Protein AF-A0A5E4DB53-F1 (afdb_monomer)

Sequence (150 aa):
MTNLRSTHPHFVRCLIPNETKTPGVMDHYLVMHQLRCNGVLEGIRICRKGFPSRILYADFKQRYRILNASAIPEGQFIDSKNASEKLLNSIDVDREQFWFGHTKVFFKAGLLGLLEEMRDEKLVTLMTRTQAVCRGYLMRLEFKKMLERR

pLDDT: mean 90.66, std 7.69, range [60.53, 98.12]

Mean predicted aligned error: 7.68 Å

Structure (mmCIF, N/CA/C/O backbone):
data_AF-A0A5E4DB53-F1
#
_entry.id   AF-A0A5E4DB53-F1
#
loop_
_atom_site.group_PDB
_atom_site.id
_atom_site.type_symbol
_atom_site.label_atom_id
_atom_sit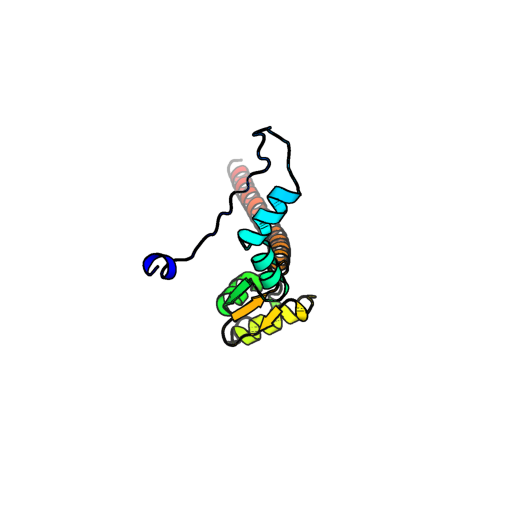e.label_alt_id
_atom_site.label_comp_id
_atom_site.label_asym_id
_atom_site.label_entity_id
_atom_site.label_seq_id
_atom_site.pdbx_PDB_ins_code
_atom_site.Cartn_x
_atom_site.Cartn_y
_atom_site.Cartn_z
_atom_site.occupancy
_atom_site.B_iso_or_equiv
_atom_site.auth_seq_id
_atom_site.auth_comp_id
_atom_site.auth_asym_id
_atom_site.auth_atom_id
_atom_site.pdbx_PDB_model_num
ATOM 1 N N . MET A 1 1 ? 15.717 22.355 -17.439 1.00 66.25 1 MET A N 1
ATOM 2 C CA . MET A 1 1 ? 15.429 21.194 -16.555 1.00 66.25 1 MET A CA 1
ATOM 3 C C . MET A 1 1 ? 15.128 21.575 -15.101 1.00 66.25 1 MET A C 1
ATOM 5 O O . MET A 1 1 ? 14.676 20.716 -14.357 1.00 66.25 1 MET A O 1
ATOM 9 N N . THR A 1 2 ? 15.343 22.824 -14.676 1.00 84.81 2 THR A N 1
ATOM 10 C CA . THR A 1 2 ? 15.190 23.274 -13.279 1.00 84.81 2 THR A CA 1
ATOM 11 C C . THR A 1 2 ? 13.762 23.100 -12.746 1.00 84.81 2 THR A C 1
ATOM 13 O O . THR A 1 2 ? 13.592 22.463 -11.715 1.00 84.81 2 THR A O 1
ATOM 16 N N . ASN A 1 3 ? 12.744 23.523 -13.507 1.00 88.12 3 ASN A N 1
ATOM 17 C CA . ASN A 1 3 ? 11.331 23.383 -13.114 1.00 88.12 3 ASN A CA 1
ATOM 18 C C . ASN A 1 3 ? 10.856 21.924 -13.018 1.00 88.12 3 ASN A C 1
ATOM 20 O O . ASN A 1 3 ? 10.055 21.589 -12.157 1.00 88.12 3 ASN A O 1
ATOM 24 N N . LEU A 1 4 ? 11.352 21.026 -13.877 1.00 88.31 4 LEU A N 1
ATOM 25 C CA . LEU A 1 4 ? 10.980 19.607 -13.800 1.00 88.31 4 LEU A CA 1
ATOM 26 C C . LEU A 1 4 ? 11.575 18.944 -12.552 1.00 88.31 4 LEU A C 1
ATOM 28 O O . LEU A 1 4 ? 10.912 18.139 -11.905 1.00 88.31 4 LEU A O 1
ATOM 32 N N . ARG A 1 5 ? 12.804 19.318 -12.175 1.00 88.25 5 ARG A N 1
ATOM 33 C CA . ARG A 1 5 ? 13.492 18.776 -10.993 1.00 88.25 5 ARG A CA 1
ATOM 34 C C . ARG A 1 5 ? 12.886 19.232 -9.662 1.00 88.25 5 ARG A C 1
ATOM 36 O O . ARG A 1 5 ? 13.123 18.569 -8.660 1.00 88.25 5 ARG A O 1
ATOM 43 N N . SER A 1 6 ? 12.122 20.324 -9.641 1.00 91.19 6 SER A N 1
ATOM 44 C CA . SER A 1 6 ? 11.454 20.835 -8.435 1.00 91.19 6 SER A CA 1
ATOM 45 C C . SER A 1 6 ? 10.052 20.258 -8.206 1.00 91.19 6 SER A C 1
ATOM 47 O O . SER A 1 6 ? 9.373 20.674 -7.273 1.00 91.19 6 SER A O 1
ATOM 49 N N . THR A 1 7 ? 9.594 19.329 -9.049 1.00 91.88 7 THR A N 1
ATOM 50 C CA . THR A 1 7 ? 8.249 18.729 -8.971 1.00 91.88 7 THR A CA 1
ATOM 51 C C . THR A 1 7 ? 8.317 17.228 -8.703 1.00 91.88 7 THR A C 1
ATOM 53 O O . THR A 1 7 ? 9.389 16.627 -8.767 1.00 91.88 7 THR A O 1
ATOM 56 N N . HIS A 1 8 ? 7.169 16.610 -8.411 1.00 82.81 8 HIS A N 1
ATOM 57 C CA . HIS A 1 8 ? 7.031 15.156 -8.407 1.00 82.81 8 HIS A CA 1
ATOM 58 C C . HIS A 1 8 ? 6.652 14.678 -9.822 1.00 82.81 8 HIS A C 1
ATOM 60 O O . HIS A 1 8 ? 5.525 14.925 -10.256 1.00 82.81 8 HIS A O 1
ATOM 66 N N . PRO A 1 9 ? 7.572 14.058 -10.586 1.00 89.75 9 PRO A N 1
ATOM 67 C CA . PRO A 1 9 ? 7.316 13.736 -11.981 1.00 89.75 9 PRO A CA 1
ATOM 68 C C . PRO A 1 9 ? 6.433 12.493 -12.115 1.00 89.75 9 PRO A C 1
ATOM 70 O O . PRO A 1 9 ? 6.706 11.448 -11.526 1.00 89.75 9 PRO A O 1
ATOM 73 N N . HIS A 1 10 ? 5.429 12.588 -12.981 1.00 88.75 10 HIS A N 1
ATOM 74 C CA . HIS A 1 10 ? 4.654 11.448 -13.458 1.00 88.75 10 HIS A CA 1
ATOM 75 C C . HIS A 1 10 ? 5.020 11.175 -14.919 1.00 88.75 10 HIS A C 1
ATOM 77 O O . HIS A 1 10 ? 5.113 12.100 -15.726 1.00 88.75 10 HIS A O 1
ATOM 83 N N . PHE A 1 11 ? 5.250 9.908 -15.266 1.00 89.81 11 PHE A N 1
ATOM 84 C CA . PHE A 1 11 ? 5.700 9.514 -16.601 1.00 89.81 11 PHE A CA 1
ATOM 85 C C . PHE A 1 11 ? 4.595 8.753 -17.332 1.00 89.81 11 PHE A C 1
ATOM 87 O O . PHE A 1 11 ? 4.221 7.659 -16.919 1.00 89.81 11 PHE A O 1
ATOM 94 N N . VAL A 1 12 ? 4.115 9.305 -18.447 1.00 93.88 12 VAL A N 1
ATOM 95 C CA . VAL A 1 12 ? 3.185 8.633 -19.367 1.00 93.88 12 VAL A CA 1
ATOM 96 C C . VAL A 1 12 ? 3.953 8.242 -20.628 1.00 93.88 12 VAL A C 1
ATOM 98 O O . VAL A 1 12 ? 4.653 9.069 -21.215 1.00 93.88 12 VAL A O 1
ATOM 101 N N . ARG A 1 13 ? 3.867 6.969 -21.030 1.00 95.44 13 ARG A N 1
ATOM 102 C CA . ARG A 1 13 ? 4.513 6.436 -22.240 1.00 95.44 13 ARG A CA 1
ATOM 103 C C . ARG A 1 13 ? 3.445 5.942 -23.207 1.00 95.44 13 ARG A C 1
ATOM 105 O O . ARG A 1 13 ? 2.840 4.902 -22.975 1.00 95.44 13 ARG A O 1
ATOM 112 N N . CYS A 1 14 ? 3.223 6.690 -24.280 1.00 95.94 14 CYS A N 1
ATOM 113 C CA . CYS A 1 14 ? 2.337 6.268 -25.359 1.00 95.94 14 CYS A CA 1
ATOM 114 C C . CYS A 1 14 ? 3.024 5.188 -26.209 1.00 95.94 14 CYS A C 1
ATOM 116 O O . CYS A 1 14 ? 4.235 5.260 -26.428 1.00 95.94 14 CYS A O 1
ATOM 118 N N . LEU A 1 15 ? 2.254 4.206 -26.684 1.00 96.31 15 LEU A N 1
ATOM 119 C CA . LEU A 1 15 ? 2.730 3.133 -27.558 1.00 96.31 15 LEU A CA 1
ATOM 120 C C . LEU A 1 15 ? 1.943 3.142 -28.865 1.00 96.31 15 LEU A C 1
ATOM 122 O O . LEU A 1 15 ? 0.717 3.241 -28.858 1.00 96.31 15 LEU A O 1
ATOM 126 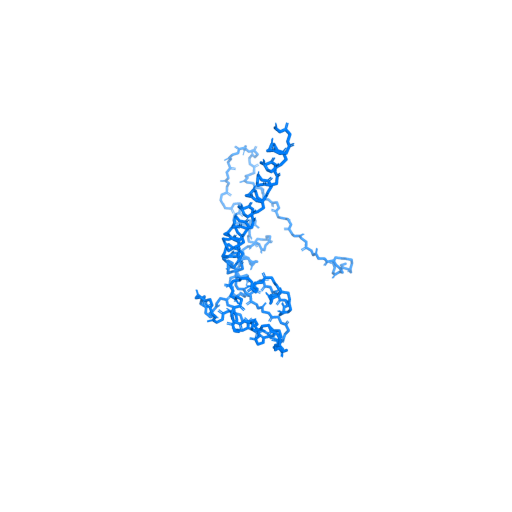N N . ILE A 1 16 ? 2.658 3.006 -29.975 1.00 96.75 16 ILE A N 1
ATOM 127 C CA . ILE A 1 16 ? 2.079 2.803 -31.300 1.00 96.75 16 ILE A CA 1
ATOM 128 C C . ILE A 1 16 ? 1.915 1.290 -31.499 1.00 96.75 16 ILE A C 1
ATOM 130 O O . ILE A 1 16 ? 2.923 0.581 -31.469 1.00 96.75 16 ILE A O 1
ATOM 134 N N . PRO A 1 17 ? 0.685 0.772 -31.670 1.00 97.12 17 PRO A N 1
ATOM 135 C CA . PRO A 1 17 ? 0.458 -0.669 -31.731 1.00 97.12 17 PRO A CA 1
ATOM 136 C C . PRO A 1 17 ? 0.842 -1.274 -33.086 1.00 97.12 17 PRO A C 1
ATOM 138 O O . PRO A 1 17 ? 1.246 -2.427 -33.126 1.00 97.12 17 PRO A O 1
ATOM 141 N N . ASN A 1 18 ? 0.725 -0.528 -34.186 1.00 96.56 18 ASN A N 1
ATOM 142 C CA . ASN A 1 18 ? 1.103 -0.952 -35.537 1.00 96.56 18 ASN A CA 1
ATOM 143 C C . ASN A 1 18 ? 1.299 0.273 -36.449 1.00 96.56 18 ASN A C 1
ATOM 145 O O . ASN A 1 18 ? 0.765 1.348 -36.175 1.00 96.56 18 ASN A O 1
ATOM 149 N N . GLU A 1 19 ? 2.032 0.102 -37.550 1.00 96.69 19 GLU A N 1
ATOM 150 C CA . GLU A 1 19 ? 2.263 1.163 -38.546 1.00 96.69 19 GLU A CA 1
ATOM 151 C C . GLU A 1 19 ? 1.138 1.264 -39.589 1.00 96.69 19 GLU A C 1
ATOM 153 O O . GLU A 1 19 ? 0.959 2.305 -40.220 1.00 96.69 19 GLU A O 1
ATOM 158 N N . THR A 1 20 ? 0.329 0.210 -39.739 1.00 96.38 20 THR A N 1
ATOM 159 C CA . THR A 1 20 ? -0.766 0.139 -40.721 1.00 96.38 20 THR A CA 1
ATOM 160 C C . THR A 1 20 ? -2.021 0.903 -40.294 1.00 96.38 20 THR A C 1
ATOM 162 O O . THR A 1 20 ? -2.991 0.947 -41.046 1.00 96.38 20 THR A O 1
ATOM 165 N N . LYS A 1 21 ? -2.021 1.514 -39.100 1.00 95.19 21 LYS A N 1
ATOM 166 C CA . LYS A 1 21 ? -3.161 2.221 -38.486 1.00 95.19 21 LYS A CA 1
ATOM 167 C C . LYS A 1 21 ? -4.420 1.353 -38.374 1.00 95.19 21 LYS A C 1
ATOM 169 O O . LYS A 1 21 ? -5.538 1.865 -38.385 1.00 95.19 21 LYS A O 1
ATOM 174 N N . THR A 1 22 ? -4.244 0.040 -38.246 1.00 95.44 22 THR A N 1
ATOM 175 C CA . THR A 1 22 ? -5.361 -0.901 -38.135 1.00 95.44 22 THR A CA 1
ATOM 176 C C . THR A 1 22 ? -5.787 -1.016 -36.670 1.00 95.44 22 THR A C 1
ATOM 178 O O . THR A 1 22 ? -4.958 -1.371 -35.826 1.00 95.44 22 THR A O 1
ATOM 181 N N . PRO A 1 23 ? -7.048 -0.720 -36.313 1.00 96.56 23 PRO A N 1
ATOM 182 C CA . PRO A 1 23 ? -7.511 -0.870 -34.937 1.00 96.56 23 PRO A CA 1
ATOM 183 C C . PRO A 1 23 ? -7.476 -2.345 -34.505 1.00 96.56 23 PRO A C 1
ATOM 185 O O . PRO A 1 23 ? -7.736 -3.242 -35.302 1.00 96.56 23 PRO A O 1
ATOM 188 N N . GLY A 1 24 ? -7.140 -2.604 -33.238 1.00 94.62 24 GLY A N 1
ATOM 189 C CA . GLY A 1 24 ? -7.123 -3.956 -32.656 1.00 94.62 24 GLY A CA 1
ATOM 190 C C . GLY A 1 24 ? -5.940 -4.848 -33.058 1.00 94.62 24 GLY A C 1
ATO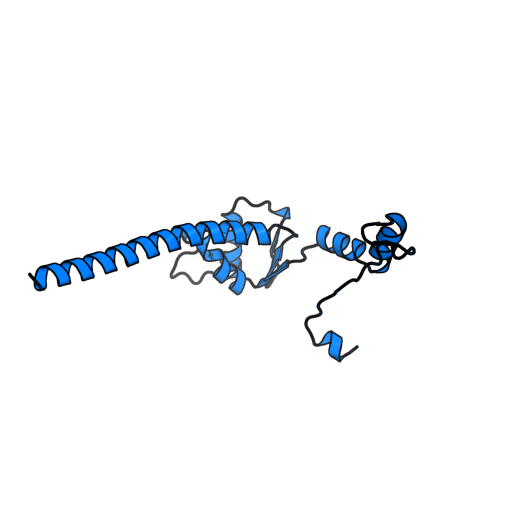M 191 O O . GLY A 1 24 ? -5.781 -5.922 -32.485 1.00 94.62 24 GLY A O 1
ATOM 192 N N . VAL A 1 25 ? -5.086 -4.414 -33.989 1.00 96.06 25 VAL A N 1
ATOM 193 C CA . VAL A 1 25 ? -3.878 -5.151 -34.397 1.00 96.06 25 VAL A CA 1
ATOM 194 C C . VAL A 1 25 ? -2.666 -4.647 -33.615 1.00 96.06 25 VAL A C 1
ATOM 196 O O . VAL A 1 25 ? -2.478 -3.440 -33.472 1.00 96.06 25 VAL A O 1
ATOM 199 N N . MET A 1 26 ? -1.818 -5.557 -33.132 1.00 96.50 26 MET A N 1
ATOM 200 C CA . MET A 1 26 ? -0.583 -5.215 -32.425 1.00 96.50 26 MET A CA 1
ATOM 201 C C . MET A 1 26 ? 0.616 -5.938 -33.039 1.00 96.50 26 MET A C 1
ATOM 203 O O . MET A 1 26 ? 0.653 -7.166 -33.098 1.00 96.50 26 MET A O 1
ATOM 207 N N . ASP A 1 27 ? 1.612 -5.166 -33.461 1.00 97.25 27 ASP A N 1
ATOM 208 C CA . ASP A 1 27 ? 2.915 -5.666 -33.872 1.00 97.25 27 ASP A CA 1
ATOM 209 C C . ASP A 1 27 ? 3.836 -5.778 -32.651 1.00 97.25 27 ASP A C 1
ATOM 211 O O . ASP A 1 27 ? 4.255 -4.791 -32.036 1.00 97.25 27 ASP A O 1
ATOM 215 N N . HIS A 1 28 ? 4.166 -7.020 -32.311 1.00 96.19 28 HIS A N 1
ATOM 216 C CA . HIS A 1 28 ? 4.994 -7.354 -31.163 1.00 96.19 28 HIS A CA 1
ATOM 217 C C . HIS A 1 28 ? 6.411 -6.786 -31.268 1.00 96.19 28 HIS A C 1
ATOM 219 O O . HIS A 1 28 ? 6.948 -6.327 -30.260 1.00 96.19 28 HIS A O 1
ATOM 225 N N . TYR A 1 29 ? 7.034 -6.799 -32.451 1.00 97.00 29 TYR A N 1
ATOM 226 C CA . TYR A 1 29 ? 8.414 -6.334 -32.597 1.00 97.00 29 TYR A CA 1
ATOM 227 C C . TYR A 1 29 ? 8.487 -4.816 -32.428 1.00 97.00 29 TYR A C 1
ATOM 229 O O . TYR A 1 29 ? 9.312 -4.310 -31.659 1.00 97.00 29 TYR A O 1
ATOM 237 N N . LEU A 1 30 ? 7.554 -4.102 -33.063 1.00 96.69 30 LEU A N 1
ATOM 238 C CA . LEU A 1 30 ? 7.414 -2.653 -32.948 1.00 96.69 30 LEU A CA 1
ATOM 239 C C . LEU A 1 30 ? 7.178 -2.214 -31.495 1.00 96.69 30 LEU A C 1
ATOM 241 O O . LEU A 1 30 ? 7.845 -1.302 -30.994 1.00 96.69 30 LEU A O 1
ATOM 245 N N . VAL A 1 31 ? 6.240 -2.857 -30.793 1.00 97.06 31 VAL A N 1
ATOM 246 C CA . VAL A 1 31 ? 5.935 -2.528 -29.392 1.00 97.06 31 VAL A CA 1
ATOM 247 C C . VAL A 1 31 ? 7.111 -2.877 -28.477 1.00 97.06 31 VAL A C 1
ATOM 249 O O . VAL A 1 31 ? 7.479 -2.076 -27.616 1.00 97.06 31 VAL A O 1
ATOM 252 N N . MET A 1 32 ? 7.773 -4.019 -28.681 1.00 96.38 32 MET A N 1
ATOM 253 C CA . MET A 1 32 ? 8.943 -4.403 -27.884 1.00 96.38 32 MET A CA 1
ATOM 254 C C . MET A 1 32 ? 10.121 -3.445 -28.061 1.00 96.38 32 MET A C 1
ATOM 256 O O . MET A 1 32 ? 10.796 -3.119 -27.079 1.00 96.38 32 MET A O 1
ATOM 260 N N . HIS A 1 33 ? 10.362 -2.964 -29.282 1.00 96.69 33 HIS A N 1
ATOM 261 C CA . HIS A 1 33 ? 11.363 -1.934 -29.542 1.00 96.69 33 HIS A CA 1
ATOM 262 C C . HIS A 1 33 ? 11.042 -0.644 -28.767 1.00 96.69 33 HIS A C 1
ATOM 264 O O . HIS A 1 33 ? 11.895 -0.134 -28.037 1.00 96.69 33 HIS A O 1
ATOM 270 N N . GLN A 1 34 ? 9.790 -0.174 -28.817 1.00 96.75 34 GLN A N 1
ATOM 271 C CA . GLN A 1 34 ? 9.348 0.999 -28.051 1.00 96.75 34 GLN A CA 1
ATOM 272 C C . GLN A 1 34 ? 9.531 0.818 -26.540 1.00 96.75 34 GLN A C 1
ATOM 274 O O . GLN A 1 34 ? 10.028 1.722 -25.873 1.00 96.75 34 GLN A O 1
ATOM 279 N N . LEU A 1 35 ? 9.189 -0.346 -25.979 1.00 96.56 35 LEU A N 1
ATOM 280 C CA . LEU A 1 35 ? 9.357 -0.619 -24.545 1.00 96.56 35 LEU A CA 1
ATOM 281 C C . LEU A 1 35 ? 10.828 -0.569 -24.098 1.00 96.56 35 LEU A C 1
ATOM 283 O O . LEU A 1 35 ? 11.115 -0.153 -22.970 1.00 96.56 35 LEU A O 1
ATOM 287 N N . ARG A 1 36 ? 11.762 -0.965 -24.973 1.00 94.69 36 ARG A N 1
ATOM 288 C CA . ARG A 1 36 ? 13.209 -0.847 -24.734 1.00 94.69 36 ARG A CA 1
ATOM 289 C C . ARG A 1 36 ? 13.659 0.611 -24.802 1.00 94.69 36 ARG A C 1
ATOM 291 O O . ARG A 1 36 ? 14.217 1.113 -23.829 1.00 94.69 36 ARG A O 1
ATOM 298 N N . CYS A 1 37 ? 13.369 1.302 -25.904 1.00 95.31 37 CYS A N 1
ATOM 299 C CA . CYS A 1 37 ? 13.830 2.673 -26.145 1.00 95.31 37 CYS A CA 1
ATOM 300 C C . CYS A 1 37 ? 13.201 3.701 -25.194 1.00 95.31 37 CYS A C 1
ATOM 302 O O . CYS A 1 37 ? 13.878 4.625 -24.753 1.00 95.31 37 CYS A O 1
ATOM 304 N N . ASN A 1 38 ? 11.939 3.511 -24.799 1.00 93.88 38 ASN A N 1
ATOM 305 C CA . ASN A 1 38 ? 11.255 4.379 -23.835 1.00 93.88 38 ASN A CA 1
ATOM 306 C C . ASN A 1 38 ? 11.702 4.136 -22.381 1.00 93.88 38 ASN A C 1
ATOM 308 O O . ASN A 1 38 ? 11.192 4.786 -21.462 1.00 93.88 38 ASN A O 1
ATOM 312 N N . GLY A 1 39 ? 12.619 3.186 -22.158 1.00 91.69 39 GLY A N 1
ATOM 313 C CA . GLY A 1 39 ? 13.142 2.832 -20.841 1.00 91.69 39 GLY A CA 1
ATOM 314 C C . GLY A 1 39 ? 12.137 2.104 -19.949 1.00 91.69 39 GLY A C 1
ATOM 315 O O . GLY A 1 39 ? 12.363 2.011 -18.746 1.00 91.69 39 GLY A O 1
ATOM 316 N N . VAL A 1 40 ? 11.033 1.582 -20.500 1.00 93.81 40 VAL A N 1
ATOM 317 C CA . VAL A 1 40 ? 10.006 0.872 -19.717 1.00 93.81 40 VAL A CA 1
ATOM 318 C C . VAL A 1 40 ? 10.577 -0.425 -19.154 1.00 93.81 40 VAL A C 1
ATOM 320 O O . VAL A 1 40 ? 10.466 -0.674 -17.955 1.00 93.81 40 VAL A O 1
ATOM 323 N N . LEU A 1 41 ? 11.256 -1.221 -19.988 1.00 92.38 41 LEU A N 1
ATOM 324 C CA . LEU A 1 41 ? 11.884 -2.465 -19.524 1.00 92.38 41 LEU A CA 1
ATOM 325 C C . LEU A 1 41 ? 13.004 -2.202 -18.515 1.00 92.38 41 LEU A C 1
ATOM 327 O O . LEU A 1 41 ? 13.162 -2.957 -17.558 1.00 92.38 41 LEU A O 1
ATOM 331 N N . GLU A 1 42 ? 13.744 -1.111 -18.696 1.00 91.06 42 GLU A N 1
ATOM 332 C CA . GLU A 1 42 ? 14.807 -0.717 -17.776 1.00 91.06 42 GLU A CA 1
ATOM 333 C C . GLU A 1 42 ? 14.241 -0.240 -16.431 1.00 91.06 42 GLU A C 1
ATOM 335 O O . GLU A 1 42 ? 14.728 -0.644 -15.376 1.00 91.06 42 GLU A O 1
ATOM 340 N N . GLY A 1 43 ? 13.144 0.522 -16.454 1.00 87.81 43 GLY A N 1
ATOM 341 C CA . GLY A 1 43 ? 12.386 0.888 -15.260 1.00 87.81 43 GLY A CA 1
ATOM 342 C C . GLY A 1 43 ? 11.897 -0.344 -14.500 1.00 87.81 43 GLY A C 1
ATOM 343 O O . GLY A 1 43 ? 12.165 -0.472 -13.308 1.00 87.81 43 GLY A O 1
ATOM 344 N N . ILE A 1 44 ? 11.279 -1.306 -15.196 1.00 86.81 44 ILE A N 1
ATOM 345 C CA . ILE A 1 44 ? 10.850 -2.583 -14.600 1.00 86.81 44 ILE A CA 1
ATOM 346 C C . ILE A 1 44 ? 12.047 -3.331 -13.999 1.00 86.81 44 ILE A C 1
ATOM 348 O O . ILE A 1 44 ? 11.973 -3.819 -12.871 1.00 86.81 44 ILE A O 1
ATOM 352 N N . ARG A 1 45 ? 13.171 -3.409 -14.719 1.00 88.81 45 ARG A N 1
ATOM 353 C CA . ARG A 1 45 ? 14.390 -4.084 -14.255 1.00 88.81 45 ARG A CA 1
ATOM 354 C C . ARG A 1 45 ? 14.932 -3.455 -12.970 1.00 88.81 45 ARG A C 1
A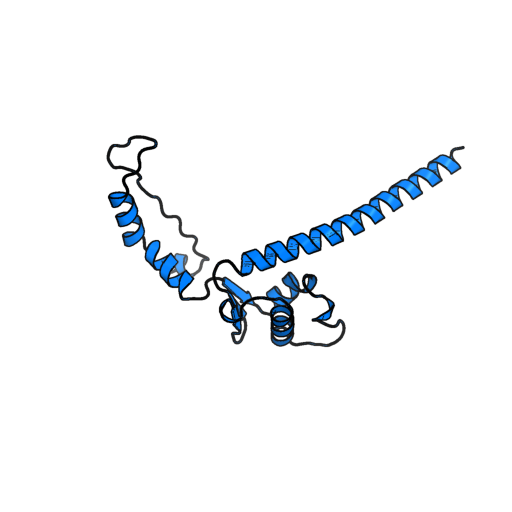TOM 356 O O . ARG A 1 45 ? 15.283 -4.185 -12.043 1.00 88.81 45 ARG A O 1
ATOM 363 N N . ILE A 1 46 ? 15.000 -2.126 -12.905 1.00 87.94 46 ILE A N 1
ATOM 364 C CA . ILE A 1 46 ? 15.449 -1.386 -11.719 1.00 87.94 46 ILE A CA 1
ATOM 365 C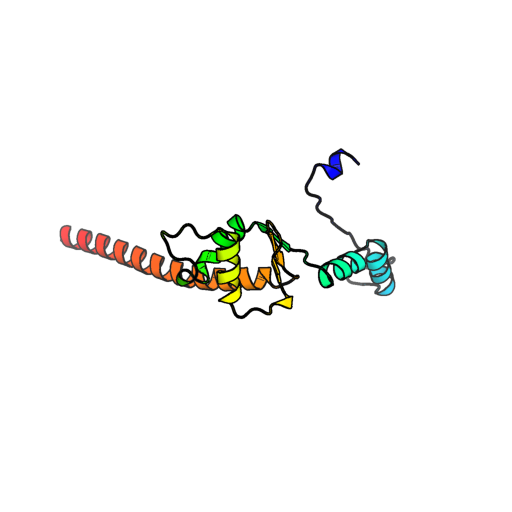 C . ILE A 1 46 ? 14.468 -1.597 -10.561 1.00 87.94 46 ILE A C 1
ATOM 367 O O . ILE A 1 46 ? 14.903 -1.916 -9.456 1.00 87.94 46 ILE A O 1
ATOM 371 N N . CYS A 1 47 ? 13.159 -1.503 -10.807 1.00 85.62 47 CYS A N 1
ATOM 372 C CA . CYS A 1 47 ? 12.133 -1.743 -9.791 1.00 85.62 47 CYS A CA 1
ATOM 373 C C . CYS A 1 47 ? 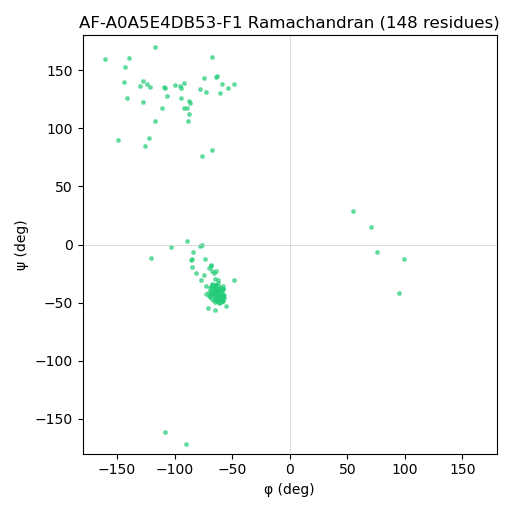12.184 -3.167 -9.221 1.00 85.62 47 CYS A C 1
ATOM 375 O O . CYS A 1 47 ? 11.965 -3.334 -8.026 1.00 85.62 47 CYS A O 1
ATOM 377 N N . ARG A 1 48 ? 12.499 -4.181 -10.041 1.00 81.31 48 ARG A N 1
ATOM 378 C CA . ARG A 1 48 ? 12.635 -5.580 -9.593 1.00 81.31 48 ARG A CA 1
ATOM 379 C C . ARG A 1 48 ? 13.903 -5.838 -8.783 1.00 81.31 48 ARG A C 1
ATOM 381 O O . ARG A 1 48 ? 13.880 -6.673 -7.887 1.00 81.31 48 ARG A O 1
ATOM 388 N N . LYS A 1 49 ? 15.011 -5.170 -9.120 1.00 85.56 49 LYS A N 1
ATOM 389 C CA . LYS A 1 49 ? 16.279 -5.312 -8.382 1.00 85.56 49 LYS A CA 1
ATOM 390 C C . LYS A 1 49 ? 16.330 -4.456 -7.115 1.00 85.56 49 LYS A C 1
ATOM 392 O O . LYS A 1 49 ? 17.105 -4.762 -6.219 1.00 85.56 49 LYS A O 1
ATOM 397 N N . GLY A 1 50 ? 15.562 -3.371 -7.069 1.00 88.31 50 GLY A N 1
ATOM 398 C CA . GLY A 1 50 ? 15.555 -2.419 -5.965 1.00 88.31 50 GLY A CA 1
ATOM 399 C C . GLY A 1 50 ? 14.295 -2.475 -5.105 1.00 88.31 50 GLY A C 1
ATOM 400 O O . GLY A 1 50 ? 13.521 -3.426 -5.132 1.00 88.31 50 GLY A O 1
ATOM 401 N N . PHE A 1 51 ? 14.091 -1.388 -4.361 1.00 90.06 51 PHE A N 1
ATOM 402 C CA . PHE A 1 51 ? 12.931 -1.163 -3.503 1.00 90.06 51 PHE A CA 1
ATOM 403 C C . PHE A 1 51 ? 12.230 0.134 -3.946 1.00 90.06 51 PHE A C 1
ATOM 405 O O . PHE A 1 51 ? 12.647 1.233 -3.543 1.00 90.06 51 PHE A O 1
ATOM 412 N N . PRO A 1 52 ? 11.245 0.049 -4.861 1.00 88.25 52 PRO A N 1
ATOM 413 C CA . PRO A 1 52 ? 10.618 1.227 -5.457 1.00 88.25 52 PRO A CA 1
ATOM 414 C C . PRO A 1 52 ? 9.796 2.034 -4.446 1.00 88.25 52 PRO A C 1
ATOM 416 O O . PRO A 1 52 ? 9.786 3.263 -4.516 1.00 88.25 52 PRO A O 1
ATOM 419 N N . SER A 1 53 ? 9.162 1.364 -3.482 1.00 89.56 53 SER A N 1
ATOM 420 C CA . SER A 1 53 ? 8.293 1.998 -2.490 1.00 89.56 53 SER A CA 1
ATOM 421 C C . SER A 1 53 ? 9.062 2.316 -1.212 1.00 89.56 53 SER A C 1
ATOM 423 O O . SER A 1 53 ? 9.831 1.492 -0.716 1.00 89.56 53 SER A O 1
ATOM 425 N N . ARG A 1 54 ? 8.873 3.528 -0.676 1.00 92.38 54 ARG A N 1
ATOM 426 C CA . ARG A 1 54 ? 9.606 4.034 0.495 1.00 92.38 54 ARG A CA 1
ATOM 427 C C . ARG A 1 54 ? 8.672 4.838 1.383 1.00 92.38 54 ARG A C 1
ATOM 429 O O . ARG A 1 54 ? 8.070 5.794 0.903 1.00 92.38 54 ARG A O 1
ATOM 436 N N . ILE A 1 55 ? 8.588 4.491 2.661 1.00 93.44 55 ILE A N 1
ATOM 437 C CA . ILE A 1 55 ? 7.658 5.122 3.608 1.00 93.44 55 ILE A CA 1
ATOM 438 C C . ILE A 1 55 ? 8.426 5.541 4.861 1.00 93.44 55 ILE A C 1
ATOM 440 O O . ILE A 1 55 ? 9.276 4.797 5.349 1.00 93.44 55 ILE A O 1
ATOM 444 N N . LEU A 1 56 ? 8.166 6.751 5.364 1.00 94.56 56 LEU A N 1
ATOM 445 C CA . LEU A 1 56 ? 8.727 7.216 6.635 1.00 94.56 56 LEU A CA 1
ATOM 446 C C . LEU A 1 56 ? 8.220 6.341 7.785 1.00 94.56 56 LEU A C 1
ATOM 448 O O . LEU A 1 56 ? 7.069 5.914 7.787 1.00 94.56 56 LEU A O 1
ATOM 452 N N . TYR A 1 57 ? 9.055 6.110 8.797 1.00 93.94 57 TYR A N 1
ATOM 453 C CA . TYR A 1 57 ? 8.667 5.265 9.931 1.00 93.94 57 TYR A CA 1
ATOM 454 C C . TYR A 1 57 ? 7.408 5.754 10.660 1.00 93.94 57 TYR A C 1
ATOM 456 O O . TYR A 1 57 ? 6.583 4.940 11.067 1.00 93.94 57 TYR A O 1
ATOM 464 N N . ALA A 1 58 ? 7.243 7.071 10.809 1.00 91.00 58 ALA A N 1
ATOM 465 C CA . ALA A 1 58 ? 6.060 7.652 11.440 1.00 91.00 58 ALA A CA 1
ATOM 466 C C . ALA A 1 58 ? 4.781 7.341 10.642 1.00 91.00 58 ALA A C 1
ATOM 468 O O . ALA A 1 58 ? 3.808 6.846 11.213 1.00 91.00 58 ALA A O 1
ATOM 469 N N . ASP A 1 59 ? 4.821 7.538 9.321 1.00 93.31 59 ASP A N 1
ATOM 470 C CA . ASP A 1 59 ? 3.693 7.272 8.424 1.00 93.31 59 ASP A CA 1
ATOM 471 C C . ASP A 1 59 ? 3.352 5.779 8.388 1.00 93.31 59 ASP A C 1
ATOM 473 O O . ASP A 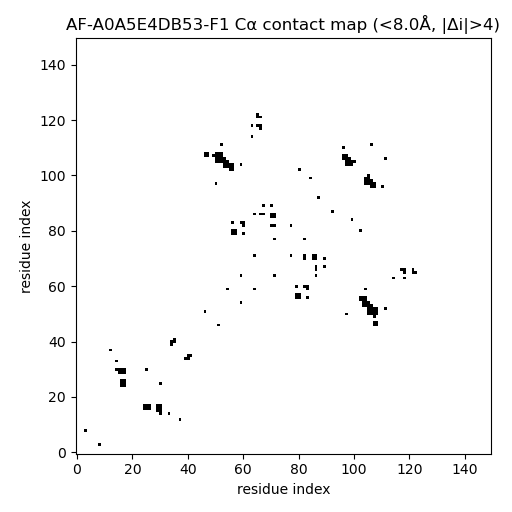1 59 ? 2.183 5.402 8.465 1.00 93.31 59 ASP A O 1
ATOM 477 N N . PHE A 1 60 ? 4.374 4.917 8.324 1.00 93.44 60 PHE A N 1
ATOM 478 C CA . PHE A 1 60 ? 4.196 3.466 8.340 1.00 93.44 60 PHE A CA 1
ATOM 479 C C . PHE A 1 60 ? 3.534 3.010 9.643 1.00 93.44 60 PHE A C 1
ATOM 481 O O . PHE A 1 60 ? 2.514 2.317 9.618 1.00 93.44 60 PHE A O 1
ATOM 488 N N . LYS A 1 61 ? 4.067 3.461 10.787 1.00 90.50 61 LYS A N 1
ATOM 489 C CA . LYS A 1 61 ? 3.498 3.192 12.109 1.00 90.50 61 LYS A CA 1
ATOM 490 C C . LYS A 1 61 ? 2.040 3.633 12.163 1.00 90.50 61 LYS A C 1
ATOM 492 O O . LYS A 1 61 ? 1.189 2.831 12.525 1.00 90.50 61 LYS A O 1
ATOM 497 N N . GLN A 1 62 ? 1.730 4.875 11.795 1.00 89.44 62 GLN A N 1
ATOM 498 C CA . GLN A 1 62 ? 0.364 5.395 11.868 1.00 89.44 62 GLN A CA 1
ATOM 499 C C . GLN A 1 62 ? -0.599 4.617 10.962 1.00 89.44 62 GLN A C 1
ATOM 501 O O . GLN A 1 62 ? -1.712 4.300 11.382 1.00 89.44 62 GLN A O 1
ATOM 506 N N . ARG A 1 63 ? -0.177 4.293 9.736 1.00 92.88 63 ARG A N 1
ATOM 507 C CA . ARG A 1 63 ? -1.034 3.663 8.728 1.00 92.88 63 ARG A CA 1
ATOM 508 C C . ARG A 1 63 ? -1.332 2.195 9.026 1.00 92.88 63 ARG A C 1
ATOM 510 O O . ARG A 1 63 ? -2.482 1.778 8.886 1.00 92.88 63 ARG A O 1
ATOM 517 N N . TYR A 1 64 ? -0.322 1.435 9.449 1.00 92.81 64 TYR A N 1
ATOM 518 C CA . TYR A 1 64 ? -0.411 -0.024 9.580 1.00 92.81 64 TYR A CA 1
ATOM 519 C C . TYR A 1 64 ? -0.577 -0.523 11.011 1.00 92.81 64 TYR A C 1
ATOM 521 O O . TYR A 1 64 ? -0.787 -1.717 11.200 1.00 92.81 64 TYR A O 1
ATOM 529 N N . ARG A 1 65 ? -0.582 0.356 12.023 1.00 89.69 65 ARG A N 1
ATOM 530 C CA . ARG A 1 65 ? -0.821 -0.014 13.434 1.00 89.69 65 ARG A CA 1
ATOM 531 C C . ARG A 1 65 ? -2.049 -0.902 13.647 1.00 89.69 65 ARG A C 1
ATOM 533 O O . ARG A 1 65 ? -2.062 -1.722 14.557 1.00 89.69 65 ARG A O 1
ATOM 540 N N . ILE A 1 66 ? -3.069 -0.752 12.807 1.00 90.50 66 ILE A N 1
ATOM 541 C CA . ILE A 1 66 ? -4.298 -1.544 12.876 1.00 90.50 66 ILE A CA 1
ATOM 542 C C . ILE A 1 66 ? -4.094 -3.037 12.581 1.00 90.50 66 ILE A C 1
ATOM 544 O O . ILE A 1 66 ? -4.877 -3.855 13.062 1.00 90.50 66 ILE A O 1
ATOM 548 N N . LEU A 1 67 ? -3.043 -3.399 11.836 1.00 90.12 67 LEU A N 1
ATOM 549 C CA . LEU A 1 67 ? -2.716 -4.794 11.530 1.00 90.12 67 LEU A CA 1
ATOM 550 C C . LEU A 1 67 ? -2.375 -5.571 12.803 1.00 90.12 67 LEU A C 1
ATOM 552 O O . LEU A 1 67 ? -2.805 -6.711 12.964 1.00 90.12 67 LEU A O 1
ATOM 556 N N . ASN A 1 68 ? -1.671 -4.933 13.741 1.00 85.94 68 ASN A N 1
ATOM 557 C CA . ASN A 1 68 ? -1.362 -5.521 15.036 1.00 85.94 68 ASN A CA 1
ATOM 558 C C . ASN A 1 68 ? -1.255 -4.446 16.128 1.00 85.94 68 ASN A C 1
ATOM 560 O O . ASN A 1 68 ? -0.180 -3.912 16.407 1.00 85.94 68 ASN A O 1
ATOM 564 N N . ALA A 1 69 ? -2.385 -4.147 16.775 1.00 78.06 69 ALA A N 1
ATOM 565 C CA . ALA A 1 69 ? -2.442 -3.161 17.853 1.00 78.06 69 ALA A CA 1
ATOM 566 C C . ALA A 1 69 ? -1.624 -3.582 19.089 1.00 78.06 69 ALA A C 1
ATOM 568 O O . ALA A 1 69 ? -1.085 -2.726 19.786 1.00 78.06 69 ALA A O 1
ATOM 569 N N . SER A 1 70 ? -1.486 -4.888 19.339 1.00 75.88 70 SER A N 1
ATOM 570 C CA . SER A 1 70 ? -0.755 -5.433 20.490 1.00 75.88 70 SER A CA 1
ATOM 571 C C . SER A 1 70 ? 0.764 -5.316 20.343 1.00 75.88 70 SER A C 1
ATOM 573 O O . SER A 1 70 ? 1.468 -5.213 21.345 1.00 75.88 70 SER A O 1
ATOM 575 N N . ALA A 1 71 ? 1.279 -5.283 19.110 1.00 73.12 71 ALA A N 1
ATOM 576 C CA . ALA A 1 71 ? 2.709 -5.105 18.848 1.00 73.12 71 ALA A CA 1
ATOM 577 C C . ALA A 1 71 ? 3.225 -3.700 19.220 1.00 73.12 71 ALA A C 1
ATOM 579 O O . ALA A 1 71 ? 4.434 -3.509 19.383 1.00 73.12 71 ALA A O 1
ATOM 580 N N . ILE A 1 72 ? 2.327 -2.717 19.369 1.00 72.31 72 ILE A N 1
ATOM 581 C CA . ILE A 1 72 ? 2.654 -1.327 19.711 1.00 72.31 72 ILE A CA 1
ATOM 582 C C . ILE A 1 72 ? 1.841 -0.916 20.956 1.00 72.31 72 ILE A C 1
ATOM 584 O O . ILE A 1 72 ? 0.767 -0.323 20.807 1.00 72.31 72 ILE A O 1
ATOM 588 N N . PRO A 1 73 ? 2.342 -1.216 22.173 1.00 67.19 73 PRO A N 1
ATOM 589 C CA . PRO A 1 73 ? 1.700 -0.841 23.432 1.00 67.19 73 PRO A CA 1
ATOM 590 C C . PRO A 1 73 ? 1.393 0.659 23.514 1.00 67.19 73 PRO A C 1
ATOM 592 O O . PRO A 1 73 ? 2.244 1.497 23.206 1.00 67.19 73 PRO A O 1
ATOM 595 N N . GLU A 1 74 ? 0.184 1.004 23.957 1.00 60.53 74 GLU A N 1
ATOM 596 C CA . GLU A 1 74 ? -0.195 2.390 24.249 1.00 60.53 74 GLU A CA 1
ATOM 597 C C . GLU A 1 74 ? 0.485 2.865 25.540 1.00 60.53 74 GLU A C 1
ATOM 599 O O . GLU A 1 74 ? 0.471 2.164 26.546 1.00 60.53 74 GLU A O 1
ATOM 604 N N . GLY A 1 75 ? 1.110 4.047 25.508 1.00 61.91 75 GLY A N 1
ATOM 605 C CA . GLY A 1 75 ? 1.729 4.678 26.683 1.00 61.91 75 GLY A CA 1
ATOM 606 C C . GLY A 1 75 ? 3.247 4.516 26.813 1.00 61.91 75 GLY A C 1
ATOM 607 O O . GLY A 1 75 ? 3.864 5.258 27.572 1.00 61.91 75 GLY A O 1
ATOM 608 N N . GLN A 1 76 ? 3.884 3.633 26.036 1.00 63.97 76 GLN A N 1
ATOM 609 C CA . GLN A 1 76 ? 5.345 3.619 25.906 1.00 63.97 76 GLN A CA 1
ATOM 610 C C . GLN A 1 76 ? 5.769 4.445 24.687 1.00 63.97 76 GLN A C 1
ATOM 612 O O . GLN A 1 76 ? 5.318 4.194 23.566 1.00 63.97 76 GLN A O 1
ATOM 617 N N . PHE A 1 77 ? 6.663 5.418 24.886 1.00 66.38 77 PHE A N 1
ATOM 618 C CA . PHE A 1 77 ? 7.348 6.113 23.792 1.00 66.38 77 PHE A CA 1
ATOM 619 C C . PHE A 1 77 ? 8.293 5.133 23.086 1.00 66.38 77 PHE A C 1
ATOM 621 O O . PHE A 1 77 ? 9.489 5.068 23.353 1.00 66.38 77 PHE A O 1
ATOM 628 N N . ILE A 1 78 ? 7.732 4.320 22.195 1.00 73.75 78 ILE A N 1
ATOM 629 C CA . ILE A 1 78 ? 8.501 3.451 21.313 1.00 73.75 78 ILE A CA 1
ATOM 630 C C . ILE A 1 78 ? 8.851 4.263 20.073 1.00 73.75 78 ILE A C 1
ATOM 632 O O . ILE A 1 78 ? 7.956 4.772 19.380 1.00 73.75 78 ILE A O 1
ATOM 636 N N . ASP A 1 79 ? 10.154 4.341 19.804 1.00 85.31 79 ASP A N 1
ATOM 637 C CA . ASP A 1 79 ? 10.695 4.921 18.582 1.00 85.31 79 ASP A CA 1
ATOM 638 C C . ASP A 1 79 ? 9.967 4.363 17.348 1.00 85.31 79 ASP A C 1
ATOM 640 O O . ASP A 1 79 ? 9.652 3.172 17.262 1.00 85.31 79 ASP A O 1
ATOM 644 N N . SER A 1 80 ? 9.665 5.237 16.390 1.00 86.75 80 SER A N 1
ATOM 645 C CA . SER A 1 80 ? 8.855 4.876 15.225 1.00 86.75 80 SER A CA 1
ATOM 646 C C . SER A 1 80 ? 9.524 3.791 14.386 1.00 86.75 80 SER A C 1
ATOM 648 O O . SER A 1 80 ? 8.825 2.955 13.810 1.00 86.75 80 SER A O 1
ATOM 650 N N . LYS A 1 81 ? 10.863 3.757 14.366 1.00 89.69 81 LYS A N 1
ATOM 651 C CA . LYS A 1 81 ? 11.624 2.685 13.726 1.00 89.69 81 LYS A CA 1
ATOM 652 C C . LYS A 1 81 ? 11.399 1.348 14.427 1.00 89.69 81 LYS A C 1
ATOM 654 O O . LYS A 1 81 ? 10.885 0.427 13.802 1.00 89.69 81 LYS A O 1
ATOM 659 N N . ASN A 1 82 ? 11.663 1.275 15.731 1.00 88.88 82 ASN A N 1
ATOM 660 C CA . ASN A 1 82 ? 11.463 0.055 16.523 1.00 88.88 82 ASN A CA 1
ATOM 661 C C . ASN A 1 82 ? 10.012 -0.453 16.470 1.00 88.88 82 ASN A C 1
ATOM 663 O O . ASN A 1 82 ? 9.773 -1.657 16.409 1.00 88.88 82 ASN A O 1
ATOM 667 N N . ALA A 1 83 ? 9.029 0.454 16.474 1.00 88.56 83 ALA A N 1
ATOM 668 C CA . ALA A 1 83 ? 7.620 0.097 16.325 1.00 88.56 83 ALA A CA 1
ATOM 669 C C . ALA A 1 83 ? 7.324 -0.511 14.943 1.00 88.56 83 ALA A C 1
ATOM 671 O O . ALA A 1 83 ? 6.612 -1.508 14.854 1.00 88.56 83 ALA A O 1
ATOM 672 N N . SER A 1 84 ? 7.890 0.065 13.880 1.00 90.75 84 SER A N 1
ATOM 673 C CA . SER A 1 84 ? 7.734 -0.440 12.511 1.00 90.75 84 SER A CA 1
ATOM 674 C C . SER A 1 84 ? 8.407 -1.800 12.322 1.00 90.75 84 SER A C 1
ATOM 676 O O . SER A 1 84 ? 7.831 -2.677 11.686 1.00 90.75 84 SER A O 1
ATOM 678 N N . GLU A 1 85 ? 9.587 -2.001 12.918 1.00 90.62 85 GLU A N 1
ATOM 679 C CA . GLU A 1 85 ? 10.296 -3.286 12.914 1.00 90.62 85 GLU A CA 1
ATOM 680 C C . GLU A 1 85 ? 9.498 -4.370 13.641 1.00 90.62 85 GLU A C 1
ATOM 682 O O . GLU A 1 85 ? 9.281 -5.448 13.093 1.00 90.62 85 GLU A O 1
ATOM 687 N N . LYS A 1 86 ? 8.998 -4.083 14.850 1.00 89.44 86 LYS A N 1
ATOM 688 C CA . LYS A 1 86 ? 8.138 -5.014 15.598 1.00 89.44 86 LYS A CA 1
ATOM 689 C C . LYS A 1 86 ? 6.869 -5.367 14.829 1.00 89.44 86 LYS A C 1
ATOM 691 O O . LYS A 1 86 ? 6.474 -6.528 14.817 1.00 89.44 86 LYS A O 1
ATOM 696 N N . LEU A 1 87 ? 6.247 -4.380 14.185 1.00 90.56 87 LEU A N 1
ATOM 697 C CA . LEU A 1 87 ? 5.029 -4.586 13.410 1.00 90.56 87 LEU A CA 1
ATOM 698 C C . LEU A 1 87 ? 5.285 -5.484 12.198 1.00 90.56 87 LEU A C 1
ATOM 700 O O . LEU A 1 87 ? 4.576 -6.473 12.040 1.00 90.56 87 LEU A O 1
ATOM 704 N N . LEU A 1 88 ? 6.314 -5.198 11.392 1.00 90.81 88 LEU A N 1
ATOM 705 C CA . LEU A 1 88 ? 6.660 -6.025 10.229 1.00 90.81 88 LEU A CA 1
ATOM 706 C C . LEU A 1 88 ? 7.093 -7.435 10.628 1.00 90.81 88 LEU A C 1
ATOM 708 O O . LEU A 1 88 ? 6.672 -8.384 9.987 1.00 90.81 88 LEU A O 1
ATOM 712 N N . ASN A 1 89 ? 7.847 -7.588 11.719 1.00 88.69 89 ASN A N 1
ATOM 713 C CA . ASN A 1 89 ? 8.227 -8.907 12.236 1.00 88.69 89 ASN A CA 1
ATOM 714 C C . ASN A 1 89 ? 7.043 -9.704 12.809 1.00 88.69 89 ASN A C 1
ATOM 716 O O . ASN A 1 89 ? 7.168 -10.909 13.005 1.00 88.69 89 ASN A O 1
ATOM 720 N N . SER A 1 90 ? 5.924 -9.045 13.123 1.00 88.69 90 SER A N 1
ATOM 721 C CA . SER A 1 90 ? 4.700 -9.717 13.577 1.00 88.69 90 SER A CA 1
ATOM 722 C C . SER A 1 90 ? 3.811 -10.202 12.431 1.00 88.69 90 SER A C 1
ATOM 724 O O . SER A 1 90 ? 2.864 -10.946 12.674 1.00 88.69 90 SER A O 1
ATOM 726 N N . ILE A 1 91 ? 4.095 -9.758 11.206 1.00 88.19 91 ILE A N 1
ATOM 727 C CA . ILE A 1 91 ? 3.396 -10.166 9.992 1.00 88.19 91 ILE A CA 1
ATOM 728 C C . ILE A 1 91 ? 4.263 -11.223 9.306 1.00 88.19 91 ILE A C 1
ATOM 730 O O . ILE A 1 91 ? 5.480 -11.073 9.227 1.00 88.19 91 ILE A O 1
ATOM 734 N N . ASP A 1 92 ? 3.639 -12.286 8.807 1.00 86.00 92 ASP A N 1
ATOM 735 C CA . ASP A 1 92 ? 4.332 -13.345 8.073 1.00 86.00 92 ASP A CA 1
ATOM 736 C C . ASP A 1 92 ? 4.667 -12.884 6.646 1.00 86.00 92 ASP A C 1
ATOM 738 O O . ASP A 1 92 ? 3.975 -13.187 5.675 1.00 86.00 92 ASP A O 1
ATOM 742 N N . VAL A 1 93 ? 5.694 -12.041 6.536 1.00 87.50 93 VAL A N 1
ATOM 743 C CA . VAL A 1 93 ? 6.224 -11.524 5.271 1.00 87.50 93 VAL A CA 1
ATOM 744 C C . VAL A 1 93 ? 7.708 -11.831 5.162 1.00 87.50 93 VAL A C 1
ATOM 746 O O . VAL A 1 93 ? 8.477 -11.675 6.112 1.00 87.50 93 VAL A O 1
ATOM 749 N N . ASP A 1 94 ? 8.121 -12.239 3.967 1.00 89.31 94 ASP A N 1
ATOM 750 C CA . ASP A 1 94 ? 9.515 -12.545 3.672 1.00 89.31 94 ASP A CA 1
ATOM 751 C C . ASP A 1 94 ? 10.417 -11.313 3.884 1.00 89.31 94 ASP A C 1
ATOM 753 O O . ASP A 1 94 ? 10.153 -10.212 3.384 1.00 89.31 94 ASP A O 1
ATOM 757 N N . ARG A 1 95 ? 11.517 -11.512 4.620 1.00 86.81 95 ARG A N 1
ATOM 758 C CA . ARG A 1 95 ? 12.493 -10.468 4.958 1.00 86.81 95 ARG A CA 1
ATOM 759 C C . ARG A 1 95 ? 13.202 -9.906 3.733 1.00 86.81 95 ARG A C 1
ATOM 761 O O . ARG A 1 95 ? 13.669 -8.775 3.789 1.00 86.81 95 ARG A O 1
ATOM 768 N N . GLU A 1 96 ? 13.265 -10.634 2.619 1.00 88.81 96 GLU A N 1
ATOM 769 C CA . GLU A 1 96 ? 13.851 -10.099 1.385 1.00 88.81 96 GLU A CA 1
ATOM 770 C C . GLU A 1 96 ? 12.960 -9.062 0.683 1.00 88.81 96 GLU A C 1
ATOM 772 O O . GLU A 1 96 ? 13.410 -8.387 -0.253 1.00 88.81 96 GLU A O 1
ATOM 777 N N . GLN A 1 97 ? 11.690 -8.945 1.080 1.00 89.62 97 GLN A N 1
ATOM 778 C CA . GLN A 1 97 ? 10.719 -8.045 0.455 1.00 89.62 97 GLN A CA 1
ATOM 779 C C . GLN A 1 97 ? 10.771 -6.622 1.015 1.00 89.62 97 GLN A C 1
ATOM 781 O O . GLN A 1 97 ? 10.228 -5.701 0.398 1.00 89.62 97 GLN A O 1
ATOM 786 N N . PHE A 1 98 ? 11.446 -6.407 2.144 1.00 92.62 98 PHE A N 1
ATOM 787 C CA . PHE A 1 98 ? 11.595 -5.090 2.748 1.00 92.62 98 PHE A CA 1
ATOM 788 C C . PHE A 1 98 ? 13.002 -4.860 3.298 1.00 92.62 98 PHE A C 1
ATOM 790 O O . PHE A 1 98 ? 13.769 -5.786 3.531 1.00 92.62 98 PHE A O 1
ATOM 797 N N . TRP A 1 99 ? 13.357 -3.594 3.498 1.00 92.81 99 TRP A N 1
ATOM 798 C CA . TRP A 1 99 ? 14.625 -3.208 4.103 1.00 92.81 99 TRP A CA 1
ATOM 799 C C . TRP A 1 99 ? 14.459 -1.974 4.988 1.00 92.81 99 TRP A C 1
ATOM 801 O O . TRP A 1 99 ? 13.760 -1.021 4.633 1.00 92.81 99 TRP A O 1
ATOM 811 N N . PHE A 1 100 ? 15.132 -1.963 6.135 1.00 93.88 100 PHE A N 1
ATOM 812 C CA . PHE A 1 100 ? 15.107 -0.841 7.069 1.00 93.88 100 PHE A CA 1
ATOM 813 C C . PHE A 1 100 ? 16.248 0.131 6.773 1.00 93.88 100 PHE A C 1
ATOM 815 O O . PHE A 1 100 ? 17.425 -0.210 6.871 1.00 93.88 100 PHE A O 1
ATOM 822 N N . GLY A 1 101 ? 15.907 1.366 6.409 1.00 93.12 101 GLY A N 1
ATOM 823 C CA . GLY A 1 101 ? 16.871 2.457 6.307 1.00 93.12 101 GLY A CA 1
ATOM 824 C C . GL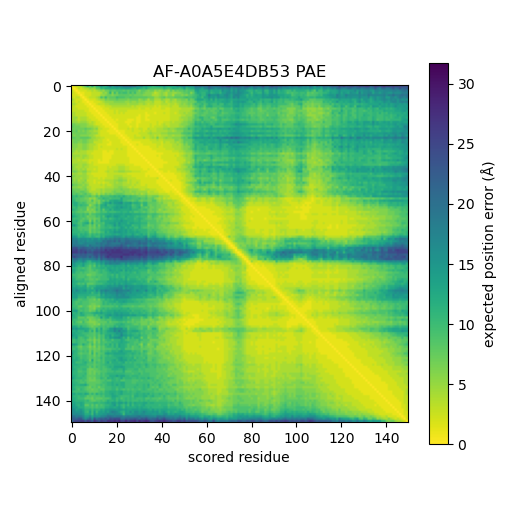Y A 1 101 ? 17.020 3.229 7.617 1.00 93.12 101 GLY A C 1
ATOM 825 O O . GLY A 1 101 ? 16.444 2.885 8.651 1.00 93.12 101 GLY A O 1
ATOM 826 N N . HIS A 1 102 ? 17.752 4.341 7.567 1.00 91.50 102 HIS A N 1
ATOM 827 C CA . HIS A 1 102 ? 17.900 5.228 8.726 1.00 91.50 102 HIS A CA 1
ATOM 828 C C . HIS A 1 102 ? 16.589 5.931 9.100 1.00 91.50 102 HIS A C 1
ATOM 830 O O . HIS A 1 102 ? 16.242 5.987 10.272 1.00 91.50 102 HIS A O 1
ATOM 836 N N . THR A 1 103 ? 15.838 6.425 8.111 1.00 91.81 103 THR A N 1
ATOM 837 C CA . THR A 1 103 ? 14.624 7.239 8.332 1.00 91.81 103 THR A CA 1
ATOM 838 C C . THR A 1 103 ? 13.349 6.645 7.731 1.00 91.81 103 THR A C 1
ATOM 840 O O . THR A 1 103 ? 12.252 7.136 8.001 1.00 91.81 103 THR A O 1
ATOM 843 N N . LYS A 1 104 ? 13.475 5.610 6.891 1.00 94.88 104 LYS A N 1
ATOM 844 C CA . LYS A 1 104 ? 12.387 5.058 6.072 1.00 94.88 104 LYS A CA 1
ATOM 845 C C . LYS A 1 104 ? 12.486 3.541 5.973 1.00 94.88 104 LYS A C 1
ATOM 847 O O . LYS A 1 104 ? 13.593 3.004 5.994 1.00 94.88 104 LYS A O 1
ATOM 852 N N . VAL A 1 105 ? 11.345 2.891 5.767 1.00 94.56 105 VAL A N 1
ATOM 853 C CA . VAL A 1 105 ? 11.256 1.497 5.318 1.00 94.56 105 VAL A CA 1
ATOM 854 C C . VAL A 1 105 ? 11.175 1.467 3.796 1.00 94.56 105 VAL A C 1
ATOM 856 O O . VAL A 1 105 ? 10.494 2.292 3.182 1.00 94.56 105 VAL A O 1
ATOM 859 N N . PHE A 1 106 ? 11.879 0.519 3.196 1.00 94.25 106 PHE A N 1
ATOM 860 C CA . PHE A 1 106 ? 11.938 0.261 1.766 1.00 94.25 106 PHE A CA 1
ATOM 861 C C . PHE A 1 106 ? 11.203 -1.043 1.468 1.00 94.25 106 PHE A C 1
ATOM 863 O O . PHE A 1 106 ? 11.414 -2.025 2.169 1.00 94.25 106 PHE A O 1
ATOM 870 N N . PHE A 1 107 ? 10.374 -1.069 0.428 1.00 93.19 107 PHE A N 1
ATOM 871 C CA . PHE A 1 107 ? 9.583 -2.240 0.045 1.00 93.19 107 PHE A CA 1
ATOM 872 C C . PHE A 1 107 ? 9.803 -2.585 -1.427 1.00 93.19 107 PHE A C 1
ATOM 874 O O . PHE A 1 107 ? 9.888 -1.692 -2.280 1.00 93.19 107 PHE A O 1
ATOM 881 N N . LYS A 1 108 ? 9.884 -3.884 -1.724 1.00 91.56 108 LYS A N 1
ATOM 882 C CA . LYS A 1 108 ? 9.806 -4.408 -3.088 1.00 91.56 108 LYS A CA 1
ATOM 883 C C . LYS A 1 108 ? 8.402 -4.183 -3.653 1.00 91.56 108 LYS A C 1
ATOM 885 O O . LYS A 1 108 ? 7.440 -3.916 -2.928 1.00 91.56 108 LYS A O 1
ATOM 890 N N . ALA A 1 109 ? 8.294 -4.252 -4.977 1.00 87.19 109 ALA A N 1
ATOM 891 C CA . ALA A 1 109 ? 7.006 -4.153 -5.652 1.00 87.19 109 ALA A CA 1
ATOM 892 C C . ALA A 1 109 ? 6.057 -5.268 -5.171 1.00 87.19 109 ALA A C 1
ATOM 894 O O . ALA A 1 109 ? 6.476 -6.410 -5.019 1.00 87.19 109 ALA A O 1
ATOM 895 N N . GLY A 1 110 ? 4.786 -4.932 -4.945 1.00 86.31 110 GLY A N 1
ATOM 896 C CA . GLY A 1 110 ? 3.748 -5.881 -4.524 1.00 86.31 110 GLY A CA 1
ATOM 897 C C . GLY A 1 110 ? 3.523 -5.954 -3.011 1.00 86.31 110 GLY A C 1
ATOM 898 O O . GLY A 1 110 ? 2.371 -5.919 -2.592 1.00 86.31 110 GLY A O 1
ATOM 899 N N . LEU A 1 111 ? 4.577 -5.938 -2.182 1.00 90.94 111 LEU A N 1
ATOM 900 C CA . LEU A 1 111 ? 4.426 -6.084 -0.722 1.00 90.94 111 LEU A CA 1
ATOM 901 C C . LEU A 1 111 ? 3.541 -4.992 -0.099 1.00 90.94 111 LEU A C 1
ATOM 903 O O . LEU A 1 111 ? 2.729 -5.269 0.777 1.00 90.94 111 LEU A O 1
ATOM 907 N N . LEU A 1 112 ? 3.662 -3.748 -0.570 1.00 91.12 112 LEU A N 1
ATOM 908 C CA . LEU A 1 112 ? 2.825 -2.661 -0.059 1.00 91.12 112 LEU A CA 1
ATOM 909 C C . LEU A 1 112 ? 1.335 -2.876 -0.374 1.00 91.12 112 LEU A C 1
ATOM 911 O O . LEU A 1 112 ? 0.495 -2.525 0.443 1.00 91.12 112 LEU A O 1
ATOM 915 N N . GLY A 1 113 ? 1.021 -3.472 -1.529 1.00 92.25 113 GLY A N 1
ATOM 916 C CA . GLY A 1 113 ? -0.351 -3.824 -1.897 1.00 92.25 113 GLY A CA 1
ATOM 917 C C . GLY A 1 113 ? -0.929 -4.874 -0.953 1.00 92.25 113 GLY A C 1
ATOM 918 O O . GLY A 1 113 ? -2.005 -4.662 -0.410 1.00 92.25 113 GLY A O 1
ATOM 919 N N . LEU A 1 114 ? -0.156 -5.922 -0.650 1.00 92.19 114 LEU A N 1
ATOM 920 C CA . LEU A 1 114 ? -0.547 -6.945 0.326 1.00 92.19 114 LEU A CA 1
ATOM 921 C C . LEU A 1 114 ? -0.839 -6.338 1.710 1.00 92.19 114 LEU A C 1
ATOM 923 O O . LEU A 1 114 ? -1.837 -6.673 2.342 1.00 92.19 114 LEU A O 1
ATOM 927 N N . LEU A 1 115 ? 0.001 -5.408 2.178 1.00 93.69 115 LEU A N 1
ATOM 928 C CA . LEU A 1 115 ? -0.223 -4.726 3.458 1.00 93.69 115 LEU A CA 1
ATOM 929 C C . LEU A 1 115 ? -1.493 -3.858 3.455 1.00 93.69 115 LEU A C 1
ATOM 931 O O . LEU A 1 115 ? -2.154 -3.751 4.490 1.00 93.69 115 LEU A O 1
ATOM 935 N N . GLU A 1 116 ? -1.834 -3.228 2.327 1.00 94.81 116 GLU A N 1
ATOM 936 C CA . GLU A 1 116 ? -3.095 -2.492 2.177 1.00 94.81 116 GLU A CA 1
ATOM 937 C C . GLU A 1 116 ? -4.304 -3.434 2.173 1.00 94.81 116 GLU A C 1
ATOM 939 O O . GLU A 1 116 ? -5.271 -3.157 2.876 1.00 94.81 116 GLU A O 1
ATOM 944 N N . GLU A 1 117 ? -4.231 -4.571 1.480 1.00 94.44 117 GLU A N 1
ATOM 945 C CA . GLU A 1 117 ? -5.304 -5.575 1.460 1.00 94.44 117 GLU A CA 1
ATOM 946 C C . GLU A 1 117 ? -5.588 -6.120 2.869 1.00 94.44 117 GLU A C 1
ATOM 948 O O . GLU A 1 117 ? -6.721 -6.049 3.349 1.00 94.44 117 GLU A O 1
ATOM 953 N N . MET A 1 118 ? -4.548 -6.542 3.601 1.00 93.12 118 MET A N 1
ATOM 954 C CA . MET A 1 118 ? -4.680 -6.992 4.997 1.00 93.12 118 MET A CA 1
ATOM 955 C C . MET A 1 118 ? -5.287 -5.909 5.902 1.00 93.12 118 MET A C 1
ATOM 957 O O . MET A 1 118 ? -6.035 -6.188 6.847 1.00 93.12 118 MET A O 1
ATOM 961 N N . ARG A 1 119 ? -4.946 -4.642 5.640 1.00 94.81 119 ARG A N 1
ATOM 962 C CA . ARG A 1 119 ? -5.465 -3.498 6.392 1.00 94.81 119 ARG A CA 1
ATOM 963 C C . ARG A 1 119 ? -6.948 -3.294 6.104 1.00 94.81 119 ARG A C 1
ATOM 965 O O . ARG A 1 119 ? -7.712 -3.066 7.046 1.00 94.81 119 ARG A O 1
ATOM 972 N N . ASP A 1 120 ? -7.347 -3.377 4.844 1.00 95.56 120 ASP A N 1
ATOM 973 C CA . ASP A 1 120 ? -8.731 -3.195 4.423 1.00 95.56 120 ASP A CA 1
ATOM 974 C C . ASP A 1 120 ? -9.634 -4.298 4.986 1.00 95.56 120 ASP A C 1
ATOM 976 O O . ASP A 1 120 ? -10.685 -3.987 5.547 1.00 95.56 120 ASP A O 1
ATOM 980 N N . GLU A 1 121 ? -9.193 -5.557 5.000 1.00 94.75 121 GLU A N 1
ATOM 981 C CA . GLU A 1 121 ? -9.924 -6.659 5.649 1.00 94.75 121 GLU A CA 1
ATOM 982 C C . GLU A 1 121 ? -10.178 -6.398 7.144 1.00 94.75 121 GLU A C 1
ATOM 984 O O . GLU A 1 121 ? -11.289 -6.587 7.672 1.00 94.75 121 GLU A O 1
ATOM 989 N N . LYS A 1 122 ? -9.151 -5.905 7.849 1.00 92.38 122 LYS A N 1
ATOM 990 C CA . LYS A 1 122 ? -9.266 -5.575 9.273 1.00 92.38 122 LYS A CA 1
ATOM 991 C C . LYS A 1 122 ? -10.224 -4.410 9.501 1.00 92.38 122 LYS A C 1
ATOM 993 O O . LYS A 1 122 ? -11.048 -4.462 10.420 1.00 92.38 122 LYS A O 1
ATOM 998 N N . LEU A 1 123 ? -10.137 -3.378 8.663 1.00 94.19 123 LEU A N 1
ATOM 999 C CA . LEU A 1 123 ? -11.029 -2.224 8.709 1.00 94.19 123 LEU A CA 1
ATOM 1000 C C . LEU A 1 123 ? -12.474 -2.617 8.438 1.00 94.19 123 LEU A C 1
ATOM 1002 O O . LEU A 1 123 ? -13.346 -2.196 9.192 1.00 94.19 123 LEU A O 1
ATOM 1006 N N . VAL A 1 124 ? -12.736 -3.451 7.431 1.00 96.62 124 VAL A N 1
ATOM 1007 C CA . VAL A 1 124 ? -14.085 -3.938 7.110 1.00 96.62 124 VAL A CA 1
ATOM 1008 C C . VAL A 1 124 ? -14.695 -4.646 8.316 1.00 96.62 124 VAL A C 1
ATOM 1010 O O . VAL A 1 124 ? -15.828 -4.346 8.700 1.00 96.62 124 VAL A O 1
ATOM 1013 N N . THR A 1 125 ? -13.936 -5.518 8.981 1.00 95.12 125 THR A N 1
ATOM 1014 C CA . THR A 1 125 ? -14.411 -6.231 10.176 1.00 95.12 125 THR A CA 1
ATOM 1015 C C . THR A 1 125 ? -14.767 -5.267 11.313 1.00 95.12 125 THR A C 1
ATOM 1017 O O . THR A 1 125 ? -15.827 -5.386 11.935 1.00 95.12 125 THR A O 1
ATOM 1020 N N . LEU A 1 126 ? -13.898 -4.291 11.589 1.00 94.12 126 LEU A N 1
ATOM 1021 C CA . LEU A 1 126 ? -14.106 -3.310 12.657 1.00 94.12 126 LEU A CA 1
ATOM 1022 C C . LEU A 1 126 ? -15.265 -2.361 12.343 1.00 94.12 126 LEU A C 1
ATOM 1024 O O . LEU A 1 126 ? -16.137 -2.158 13.186 1.00 94.12 126 LEU A O 1
ATOM 1028 N N . MET A 1 127 ? -15.321 -1.837 11.120 1.00 96.19 127 MET A N 1
ATOM 1029 C CA . MET A 1 127 ? -16.390 -0.950 10.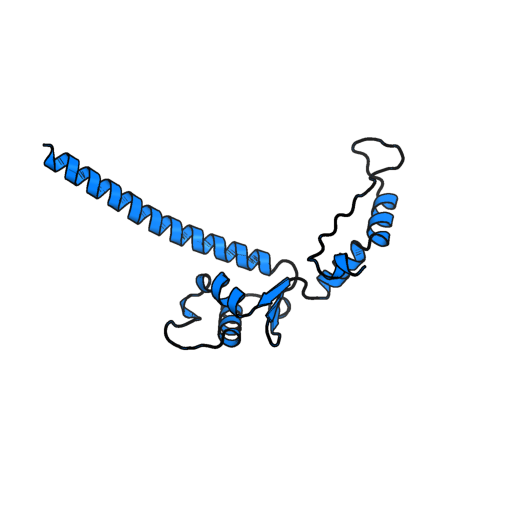669 1.00 96.19 127 MET A CA 1
ATOM 1030 C C . MET A 1 127 ? -17.740 -1.655 10.689 1.00 96.19 127 MET A C 1
ATOM 1032 O O . MET A 1 127 ? -18.714 -1.067 11.148 1.00 96.19 127 MET A O 1
ATOM 1036 N N . THR A 1 128 ? -17.806 -2.926 10.289 1.00 97.62 128 THR A N 1
ATOM 1037 C CA . THR A 1 128 ? -19.049 -3.710 10.344 1.00 97.62 128 THR A CA 1
ATOM 1038 C C . THR A 1 128 ? -19.563 -3.843 11.778 1.00 97.62 128 THR A C 1
ATOM 1040 O O . THR A 1 128 ? -20.748 -3.621 12.030 1.00 97.62 128 THR A O 1
ATOM 1043 N N . ARG A 1 129 ? -18.679 -4.128 12.746 1.00 97.00 129 ARG A N 1
ATOM 1044 C CA . ARG A 1 129 ? -19.044 -4.186 14.174 1.00 97.00 129 ARG A CA 1
ATOM 1045 C C . ARG A 1 129 ? -19.527 -2.834 14.691 1.00 97.00 129 ARG A C 1
ATOM 1047 O O . ARG A 1 129 ? -20.585 -2.767 15.312 1.00 97.00 129 ARG A O 1
ATOM 1054 N N . THR A 1 130 ? -18.799 -1.759 14.394 1.00 97.38 130 THR A N 1
ATOM 1055 C CA . THR A 1 130 ? -19.191 -0.396 14.783 1.00 97.38 130 THR A CA 1
ATOM 1056 C C . THR A 1 130 ? -20.552 -0.028 14.197 1.00 97.38 130 THR A C 1
ATOM 1058 O O . THR A 1 130 ? -21.445 0.405 14.922 1.00 97.38 130 THR A O 1
ATOM 1061 N N . GLN A 1 131 ? -20.764 -0.283 12.904 1.00 97.88 131 GLN A N 1
ATOM 1062 C CA . GLN A 1 131 ? -22.042 -0.040 12.242 1.00 97.88 131 GLN A CA 1
ATOM 1063 C C . GLN A 1 131 ? -23.180 -0.864 12.857 1.00 97.88 131 GLN A C 1
ATOM 1065 O O . GLN A 1 131 ? -24.280 -0.339 13.015 1.00 97.88 131 GLN A O 1
ATOM 1070 N N . ALA A 1 132 ? -22.943 -2.128 13.223 1.00 97.75 132 ALA A N 1
ATOM 1071 C CA . ALA A 1 132 ? -23.944 -2.965 13.883 1.00 97.75 132 ALA A CA 1
ATOM 1072 C C . ALA A 1 132 ? -24.372 -2.379 15.240 1.00 97.75 132 ALA A C 1
ATOM 1074 O O . ALA A 1 132 ? -25.568 -2.304 15.532 1.00 97.75 132 ALA A O 1
ATOM 1075 N N . VAL A 1 133 ? -23.415 -1.885 16.036 1.00 97.88 133 VAL A N 1
ATOM 1076 C CA . VAL A 1 133 ? -23.697 -1.204 17.311 1.00 97.88 133 VAL A CA 1
ATOM 1077 C C . VAL A 1 133 ? -24.494 0.080 17.082 1.00 97.88 133 VAL A C 1
ATOM 1079 O O . VAL A 1 133 ? -25.520 0.275 17.736 1.00 97.88 133 VAL A O 1
ATOM 1082 N N . CYS A 1 134 ? -24.078 0.923 16.130 1.00 98.00 134 CYS A N 1
ATOM 1083 C CA . CYS A 1 134 ? -24.777 2.165 15.793 1.00 98.00 134 CYS A CA 1
ATOM 1084 C C . CYS A 1 134 ? -26.218 1.904 15.334 1.00 98.00 134 CYS A C 1
ATOM 1086 O O . CYS A 1 134 ? -27.148 2.500 15.873 1.00 98.00 134 CYS A O 1
ATOM 1088 N N . ARG A 1 135 ? -26.427 0.977 14.390 1.00 97.94 135 ARG A N 1
ATOM 1089 C CA . ARG A 1 135 ? -27.766 0.610 13.893 1.00 97.94 135 ARG A CA 1
ATOM 1090 C C . ARG A 1 135 ? -28.651 0.063 15.014 1.00 97.94 135 ARG A C 1
ATOM 1092 O O . ARG A 1 135 ? -29.796 0.486 15.153 1.00 97.94 135 ARG A O 1
ATOM 1099 N N . GLY A 1 136 ? -28.108 -0.817 15.859 1.00 98.06 136 GLY A N 1
ATOM 1100 C CA . GLY A 1 136 ? -28.831 -1.346 17.014 1.00 98.06 136 GLY A CA 1
ATOM 1101 C C . GLY A 1 136 ? -29.205 -0.263 18.030 1.00 98.06 136 GLY A C 1
ATOM 1102 O O . GLY A 1 136 ? -30.302 -0.286 18.582 1.00 98.06 136 GLY A O 1
ATOM 1103 N N . TYR A 1 137 ? -28.314 0.701 18.276 1.00 97.94 137 TYR A N 1
ATOM 1104 C CA . TYR A 1 137 ? -28.583 1.828 19.169 1.00 97.94 137 TYR A CA 1
ATOM 1105 C C . TYR A 1 137 ? -29.699 2.730 18.632 1.00 97.94 137 TYR A C 1
ATOM 1107 O O . TYR A 1 137 ? -30.636 3.031 19.372 1.00 97.94 137 TYR A O 1
ATOM 1115 N N . LEU A 1 138 ? -29.646 3.084 17.344 1.00 98.12 138 LEU A N 1
ATOM 1116 C CA . LEU A 1 138 ? -30.674 3.896 16.689 1.00 98.12 138 LEU A CA 1
ATOM 1117 C C . LEU A 1 138 ? -32.059 3.242 16.782 1.00 98.12 138 LEU A C 1
ATOM 1119 O O . LEU A 1 138 ? -33.018 3.905 17.166 1.00 98.12 138 LEU A O 1
ATOM 1123 N N . MET A 1 139 ? -32.160 1.932 16.526 1.00 97.25 139 MET A N 1
ATOM 1124 C CA . MET A 1 139 ? -33.448 1.236 16.599 1.00 97.25 139 MET A CA 1
ATOM 1125 C C . MET A 1 139 ? -33.991 1.146 18.034 1.00 97.25 139 MET A C 1
ATOM 1127 O O . MET A 1 139 ? -35.193 1.283 18.250 1.00 97.25 139 MET A O 1
ATOM 1131 N N . ARG A 1 140 ? -33.123 0.965 19.041 1.00 97.25 140 ARG A N 1
ATOM 1132 C CA . ARG A 1 140 ? -33.539 0.972 20.457 1.00 97.25 140 ARG A CA 1
ATOM 1133 C C . ARG A 1 140 ? -34.052 2.339 20.905 1.00 97.25 140 ARG A C 1
ATOM 1135 O O . ARG A 1 140 ? -34.996 2.392 21.689 1.00 97.25 140 ARG A O 1
ATOM 1142 N N . LEU A 1 141 ? -33.440 3.426 20.431 1.00 96.62 141 LEU A N 1
ATOM 1143 C CA . LEU A 1 141 ? -33.937 4.779 20.687 1.00 96.62 141 LEU A CA 1
ATOM 1144 C C . LEU A 1 141 ? -35.312 4.993 20.058 1.00 96.62 141 LEU A C 1
ATOM 1146 O O . LEU A 1 141 ? -36.211 5.501 20.723 1.00 96.62 141 LEU A O 1
ATOM 1150 N N . GLU A 1 142 ? -35.483 4.583 18.803 1.00 96.44 142 GLU A N 1
ATOM 1151 C CA . GLU A 1 142 ? -36.756 4.745 18.103 1.00 96.44 142 GLU A CA 1
ATOM 1152 C C . GLU A 1 142 ? -37.870 3.911 18.750 1.00 96.44 142 GLU A C 1
ATOM 1154 O O . GLU A 1 142 ? -38.967 4.411 18.983 1.00 96.44 142 GLU A O 1
ATOM 1159 N N . PHE A 1 143 ? -37.570 2.675 19.156 1.00 96.19 143 PHE A N 1
ATOM 1160 C CA . PHE A 1 143 ? -38.526 1.817 19.855 1.00 96.19 143 PHE A CA 1
ATOM 1161 C C . PHE A 1 143 ? -39.002 2.414 21.188 1.00 96.19 143 PHE A C 1
ATOM 1163 O O . PHE A 1 143 ? -40.194 2.365 21.489 1.00 96.19 143 PHE A O 1
ATOM 1170 N N . LYS A 1 144 ? -38.105 3.035 21.970 1.00 96.25 144 LYS A N 1
ATOM 1171 C CA . LYS A 1 144 ? -38.495 3.743 23.202 1.00 96.25 144 LYS A CA 1
ATOM 1172 C C . LYS A 1 144 ? -39.465 4.891 22.919 1.00 96.25 144 LYS A C 1
ATOM 1174 O O . LYS A 1 144 ? -40.492 4.978 23.580 1.00 96.25 144 LYS A O 1
ATOM 1179 N N . LYS A 1 145 ? -39.200 5.700 21.887 1.00 95.62 145 LYS A N 1
ATOM 1180 C CA . LYS A 1 145 ? -40.116 6.776 21.471 1.00 95.62 145 LYS A CA 1
ATOM 1181 C C . LYS A 1 145 ? -41.481 6.245 21.032 1.00 95.62 145 LYS A C 1
ATOM 1183 O O . LYS A 1 145 ? -42.494 6.885 21.287 1.00 95.62 145 LYS A O 1
ATOM 1188 N N . MET A 1 146 ? -41.528 5.097 20.353 1.00 94.94 146 MET A N 1
ATOM 1189 C CA . MET A 1 146 ? -42.795 4.466 19.962 1.00 94.94 146 MET A CA 1
ATOM 1190 C C . MET A 1 146 ? -43.605 3.990 21.174 1.00 94.94 146 MET A C 1
ATOM 1192 O O . MET A 1 146 ? -44.826 4.113 21.157 1.00 94.94 146 MET A O 1
ATOM 1196 N N . LEU A 1 147 ? -42.941 3.474 22.214 1.00 94.06 147 LEU A N 1
ATOM 1197 C CA . LEU A 1 147 ? -43.591 3.086 23.469 1.00 94.06 147 LEU A CA 1
ATOM 1198 C C . LEU A 1 147 ? -44.120 4.293 24.250 1.00 94.06 147 LEU A C 1
ATOM 1200 O O . LEU A 1 147 ? -45.217 4.216 24.775 1.00 94.06 147 LEU A O 1
ATOM 1204 N N . GLU A 1 148 ? -43.379 5.402 24.291 1.00 92.25 148 GLU A N 1
ATOM 1205 C CA . GLU A 1 148 ? -43.806 6.646 24.958 1.00 92.25 148 GLU A CA 1
ATOM 1206 C C . GLU A 1 148 ? -45.000 7.329 24.271 1.00 92.25 148 GLU A C 1
ATOM 1208 O O . GLU A 1 148 ? -45.707 8.118 24.891 1.00 92.25 148 GLU A O 1
ATOM 1213 N N . ARG A 1 149 ? -45.220 7.054 22.980 1.00 86.94 149 ARG A N 1
ATOM 1214 C CA . ARG A 1 149 ? -46.368 7.561 22.207 1.00 86.94 149 ARG A CA 1
ATOM 1215 C C . ARG A 1 149 ? -47.636 6.717 22.373 1.00 86.94 149 ARG A C 1
ATOM 1217 O O . ARG A 1 149 ? -48.662 7.085 21.801 1.00 86.94 149 ARG A O 1
ATOM 1224 N N . ARG A 1 150 ? -47.547 5.579 23.059 1.00 61.53 150 ARG A N 1
ATOM 1225 C CA . ARG A 1 150 ? -48.652 4.651 23.311 1.00 61.53 150 ARG A CA 1
ATOM 1226 C C . ARG A 1 150 ? -49.240 4.889 24.691 1.00 61.53 150 ARG A C 1
ATOM 1228 O O . ARG A 1 150 ? -50.479 4.779 24.784 1.00 61.53 150 ARG A O 1
#

Solvent-accessible surface area (backbone atoms only — not comparable to full-atom values): 8962 Å² total; per-residue (Å²): 114,69,75,64,72,75,52,88,83,81,88,85,82,90,79,67,45,51,91,84,74,55,85,98,50,73,40,67,66,61,39,52,52,48,36,51,76,72,39,50,54,55,49,52,51,49,38,72,77,43,52,72,44,74,42,44,26,61,59,47,35,69,70,50,37,79,74,47,56,81,64,53,61,87,92,59,94,63,54,42,58,63,41,37,52,45,45,53,72,71,42,102,61,69,70,90,45,47,47,82,56,96,68,32,40,31,25,27,79,64,56,64,57,53,54,49,52,58,41,49,56,52,47,53,56,51,50,51,53,52,49,52,52,53,55,53,50,53,51,53,54,51,51,50,54,57,58,75,73,106

Nearest PDB structures (foldseek):
  6ysy-assembly1_A  TM=8.524E-01  e=2.880E-19  Oryctolagus cuniculus
  8qyq-assembly1_A  TM=8.472E-01  e=4.801E-18  Bos taurus
  8qyq-assembly2_B  TM=9.084E-01  e=5.115E-17  Bos taurus
  8act-assembly1_A  TM=8.142E-01  e=1.336E-17  Homo sapiens
  6fsa-assembly1_A  TM=7.126E-01  e=1.175E-17  Bos taurus

Radius of gyration: 24.85 Å; Cα contacts (8 Å, |Δi|>4): 105; chains: 1; bounding box: 67×37×67 Å

InterPro domains:
  IPR001609 Myosin head, motor domain-like [PF00063] (1-108)
  IPR001609 Myosin head, motor domain-like [PS51456] (1-120)
  IPR027417 P-loop containing nucleoside triphosphate hydrolase [SSF52540] (1-148)
  IPR036961 Kinesin motor domain superfamily [G3DSA:3.40.850.10] (1-50)

Organism: Marmota monax (NCBI:txid9995)

Secondary structure (DSSP, 8-state):
-HHHHTS-----------SS--TT---HHHHHHHHHHTTHHHHHHHHHHS--EEEEHHHHHHHHGGG-GGGS-TTS---HHHHHHHHHHTS---GGGEEE-SSEEEE-TTHHHHHHHHHHHHHHHHHHHHHHHHHHHHHHHHHHHHHHT-

Foldseek 3Di:
DVVCVVDDDDDDQDADQDPVPDPPHGDPVRRVVSCVVVCVVVVVVCLQVFFPDKAFLVRLCVQQCLLPVPLDDPPDPDDSQNSNVSSVVVDPDDPVQWDDDPGIITGRPPPVVVSVVSSVVSVVVVVVVVVVVVVVVVVVVVVVVVVVVD